Protein AF-A0A958GAF9-F1 (afdb_monomer)

Radius of gyration: 22.72 Å; Cα contacts (8 Å, |Δi|>4): 148; chains: 1; bounding box: 53×29×62 Å

Mean predicted aligned error: 13.38 Å

Secondary structure (DSSP, 8-state):
-HHHHHHHHHHHHHHHT---EE-HHHHHHHHHHHHSTT---TTTHHHHHHHHHHHHHH-TTSEE-HHHHHHHHHHHHHHHHS-TT--HHHHHHHHHS-HHHHHTS-HHHHHHHHHHHHHHHTSSSHHHHHHHHTTTGGGG-SS--HHHHHHHHHHTTT--HHHHHT--

Solvent-accessible surface area (backbone atoms only — not comparable to full-atom values): 9576 Å² total; per-residue (Å²): 110,67,74,56,53,55,48,48,42,52,52,48,21,69,74,67,77,44,72,55,45,63,38,76,66,19,45,52,56,48,52,55,46,59,71,33,93,80,39,70,54,88,62,46,70,58,46,51,49,53,49,51,52,51,38,53,71,68,17,80,89,32,45,30,41,48,69,49,42,55,54,49,50,54,49,51,50,49,45,68,78,32,50,95,88,53,51,85,49,56,55,58,45,64,74,67,41,56,72,72,60,50,73,73,48,56,72,70,56,46,59,51,50,31,58,49,50,52,45,45,54,78,31,95,41,63,57,53,22,17,47,64,78,38,56,70,68,41,77,80,40,97,75,65,63,36,34,61,54,45,50,57,56,39,47,77,75,76,44,51,71,46,61,65,64,67,63,121

Sequence (168 aa):
IEPNLDYELQEFARRHNAQVSFSKEARVRFLDFARSPAGEWRANFRDLNAAVTRMATMARGGRITEEIVEGEIRRLQQAWRFPEGASPQQQVLDEVLDETRLEAIDQFDRFQLEGVLQVCRASASLSEAGRKLFAISRQRKKNANDADRLRKYLAKFGLEWGAVKGEG

Nearest PDB structures (f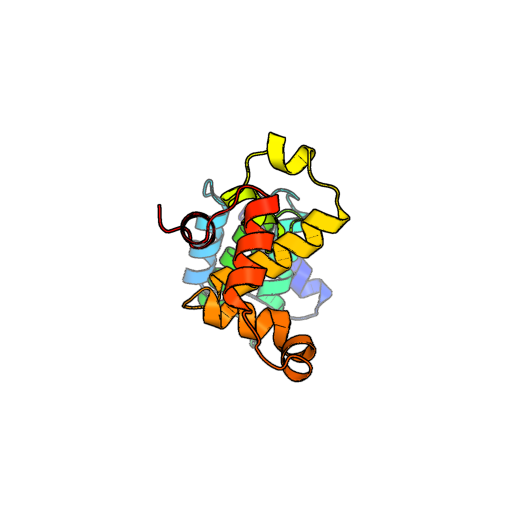oldseek):
  8a8u-assembly1_F  TM=3.610E-01  e=9.708E-01  Mycobacterium tuberculosis
  6ed3-assembly1_F  TM=3.858E-01  e=2.364E+00  Mycobacterium tuberculosis
  4xgu-assembly1_C  TM=3.781E-01  e=7.016E+00  Caenorhabditis elegans
  8a8v-assembly1_E  TM=3.097E-01  e=4.724E+00  Mycobacterium tuberculosis

Foldseek 3Di:
DVVLLVVLQVVLCVVVVAAADEDPVLVVVLVCCCPDPLNPCVVPSVLSNVLSNQQCVVPPVRYRYNVSSVVSSVVVSVCVVAPPPRDPLNVLCVQQDPPVLVVVDDPVLSVVVSVLLVLLQVDPDLVNSLCVVCVPVQVVDPDDPSSVVSQVSQVVSPDDSCSSNVVD

Structure (mmCIF, N/CA/C/O backbone):
data_AF-A0A958GAF9-F1
#
_entry.id   AF-A0A958GAF9-F1
#
loop_
_atom_site.group_PDB
_atom_site.id
_atom_site.type_symbol
_atom_site.label_atom_id
_atom_site.label_alt_id
_atom_site.label_comp_id
_atom_site.label_asym_id
_atom_site.label_entity_id
_atom_site.label_seq_id
_atom_site.pdbx_PDB_ins_code
_atom_site.Cartn_x
_atom_site.Cartn_y
_atom_site.Cartn_z
_atom_site.occupancy
_atom_site.B_iso_or_equiv
_atom_site.auth_seq_id
_atom_site.auth_comp_id
_atom_site.auth_asym_id
_atom_site.auth_atom_id
_atom_site.pdbx_PDB_model_num
ATOM 1 N N . ILE A 1 1 ? -7.816 6.725 23.583 1.00 85.69 1 ILE A N 1
ATOM 2 C CA . ILE A 1 1 ? -8.415 6.232 22.320 1.00 85.69 1 ILE A CA 1
ATOM 3 C C . ILE A 1 1 ? -9.805 5.617 22.519 1.00 85.69 1 ILE A C 1
ATOM 5 O O . ILE A 1 1 ? -10.683 5.942 21.739 1.00 85.69 1 ILE A O 1
ATOM 9 N N . GLU A 1 2 ? -10.050 4.808 23.561 1.00 88.88 2 GLU A N 1
ATOM 10 C CA . GLU A 1 2 ? -11.356 4.145 23.791 1.00 88.88 2 GLU A CA 1
ATOM 11 C C . GLU A 1 2 ? -12.572 5.090 23.838 1.00 88.88 2 GLU A C 1
ATOM 13 O O . GLU A 1 2 ? -13.491 4.848 23.060 1.00 88.88 2 GLU A O 1
ATOM 18 N N . PRO A 1 3 ? -12.589 6.191 24.627 1.00 90.94 3 PRO A N 1
ATOM 19 C CA . PRO A 1 3 ? -13.752 7.086 24.646 1.00 90.94 3 PRO A CA 1
ATOM 20 C C . PRO A 1 3 ? -14.026 7.727 23.282 1.00 90.94 3 PRO A C 1
ATOM 22 O O . PRO A 1 3 ? -15.174 7.942 22.906 1.00 90.94 3 PRO A O 1
ATOM 25 N N . ASN A 1 4 ? -12.963 7.990 22.518 1.00 91.75 4 ASN A N 1
ATOM 26 C CA . ASN A 1 4 ? -13.072 8.558 21.179 1.00 91.75 4 ASN A CA 1
ATOM 27 C C . ASN A 1 4 ? -13.653 7.530 20.204 1.00 91.75 4 ASN A C 1
ATOM 29 O O . ASN A 1 4 ? -14.494 7.880 19.392 1.00 91.75 4 ASN A O 1
ATOM 33 N N . LEU A 1 5 ? -13.249 6.260 20.300 1.00 93.56 5 LEU A N 1
ATOM 34 C CA . LEU A 1 5 ? -13.815 5.192 19.476 1.00 93.56 5 LEU A CA 1
ATOM 35 C C . LEU A 1 5 ? -15.325 5.042 19.712 1.00 93.56 5 LEU A C 1
ATOM 37 O O . LEU A 1 5 ? -16.084 4.913 18.754 1.00 93.56 5 LEU A O 1
ATOM 41 N N . ASP A 1 6 ? -15.759 5.089 20.973 1.00 93.25 6 ASP A N 1
ATOM 42 C CA . ASP A 1 6 ? -17.180 4.998 21.323 1.00 93.25 6 ASP A CA 1
ATOM 43 C C . ASP A 1 6 ? -17.968 6.206 20.811 1.00 93.25 6 ASP A C 1
ATOM 45 O O . ASP A 1 6 ? -19.056 6.045 20.255 1.00 93.25 6 ASP A O 1
ATOM 49 N N . TYR A 1 7 ? -17.391 7.403 20.927 1.00 94.06 7 TYR A N 1
ATOM 50 C CA . TYR A 1 7 ? -17.962 8.622 20.363 1.00 94.06 7 TYR A CA 1
ATOM 51 C C . TYR A 1 7 ? -18.123 8.536 18.836 1.00 94.06 7 TYR A C 1
ATOM 53 O O . TYR A 1 7 ? -19.203 8.806 18.315 1.00 94.06 7 TYR A O 1
ATOM 61 N N . GLU A 1 8 ? -17.089 8.100 18.110 1.00 94.19 8 GLU A N 1
ATOM 62 C CA . GLU A 1 8 ? -17.133 7.990 16.646 1.00 94.19 8 GLU A CA 1
ATOM 63 C C . GLU A 1 8 ? -18.157 6.951 16.163 1.00 94.19 8 GLU A C 1
ATOM 65 O O . GLU A 1 8 ? -18.823 7.161 15.148 1.00 94.19 8 GLU A O 1
ATOM 70 N N . LEU A 1 9 ? -18.342 5.847 16.897 1.00 93.62 9 LEU A N 1
ATOM 71 C CA . LEU A 1 9 ? -19.386 4.860 16.598 1.00 93.62 9 LEU A CA 1
ATOM 72 C C . LEU A 1 9 ? -20.793 5.436 16.787 1.00 93.62 9 LEU A C 1
ATOM 74 O O . LEU A 1 9 ? -21.672 5.204 15.953 1.00 93.62 9 LEU A O 1
ATOM 78 N N . GLN A 1 10 ? -21.007 6.210 17.853 1.00 93.62 10 GLN A N 1
ATOM 79 C CA . GLN A 1 10 ? -22.278 6.896 18.093 1.00 93.62 10 GLN A CA 1
ATOM 80 C C . GLN A 1 10 ? -22.553 7.954 17.019 1.00 93.62 10 GLN A C 1
ATOM 82 O O . GLN A 1 10 ? -23.665 8.023 16.491 1.00 93.62 10 GLN A O 1
ATOM 87 N N . GLU A 1 11 ? -21.541 8.737 16.638 1.00 93.19 11 GLU A N 1
ATOM 88 C CA . GLU A 1 11 ? -21.654 9.717 15.556 1.00 93.19 11 GLU A CA 1
ATOM 89 C C . GLU A 1 11 ? -21.946 9.053 14.208 1.00 93.19 11 GLU A C 1
ATOM 91 O O . GLU A 1 11 ? -22.813 9.525 13.466 1.00 93.19 11 GLU A O 1
ATOM 96 N N . PHE A 1 12 ? -21.285 7.934 13.894 1.00 92.75 12 PHE A N 1
ATOM 97 C CA . PHE A 1 12 ? -21.588 7.157 12.695 1.00 92.75 12 PHE A CA 1
ATOM 98 C C . PHE A 1 12 ? -23.048 6.694 12.693 1.00 92.75 12 PHE A C 1
ATOM 100 O O . PHE A 1 12 ? -23.748 6.903 11.697 1.00 92.75 12 PHE A O 1
ATOM 107 N N . ALA A 1 13 ? -23.518 6.127 13.811 1.00 92.25 13 ALA A N 1
ATOM 108 C CA . ALA A 1 13 ? -24.886 5.638 13.947 1.00 92.25 13 ALA A CA 1
ATOM 109 C C . ALA A 1 13 ? -25.920 6.758 13.791 1.00 92.25 13 ALA A C 1
ATOM 111 O O . ALA A 1 13 ? -26.923 6.574 13.100 1.00 92.25 13 ALA A O 1
ATOM 112 N N . ARG A 1 14 ? -25.648 7.940 14.360 1.00 91.81 14 ARG A N 1
ATOM 113 C CA . ARG A 1 14 ? -26.498 9.129 14.220 1.00 91.81 14 ARG A CA 1
ATOM 114 C C . ARG A 1 14 ? -26.577 9.614 12.772 1.00 91.81 14 ARG A C 1
ATOM 116 O O . ARG A 1 14 ? -27.654 9.989 12.320 1.00 91.81 14 ARG A O 1
ATOM 123 N N . ARG A 1 15 ? -25.457 9.617 12.042 1.00 91.44 15 ARG A N 1
ATOM 124 C CA . ARG A 1 15 ? -25.390 10.127 10.659 1.00 91.44 15 ARG A CA 1
ATOM 125 C C . ARG A 1 15 ? -25.975 9.170 9.625 1.00 91.44 15 ARG A C 1
ATOM 127 O O . ARG A 1 15 ? -26.599 9.628 8.676 1.00 91.44 15 ARG A O 1
ATOM 134 N N . HIS A 1 16 ? -25.775 7.867 9.800 1.00 87.69 16 HIS A N 1
ATOM 135 C CA . HIS A 1 16 ? -26.165 6.852 8.814 1.00 87.69 16 HIS A CA 1
ATOM 136 C C . HIS A 1 16 ? -27.433 6.083 9.204 1.00 87.69 16 HIS A C 1
ATOM 138 O O . HIS A 1 16 ? -27.841 5.180 8.478 1.00 87.69 16 HIS A O 1
ATOM 144 N N . ASN A 1 17 ? -28.053 6.426 10.342 1.00 88.00 17 ASN A N 1
ATOM 145 C CA . ASN A 1 17 ? -29.219 5.745 10.912 1.00 88.00 17 ASN A CA 1
ATOM 146 C C . ASN A 1 17 ? -29.036 4.213 10.996 1.00 88.00 17 ASN A C 1
ATOM 148 O O . ASN A 1 17 ? -29.960 3.440 10.746 1.00 88.00 17 ASN A O 1
ATOM 152 N N . ALA A 1 18 ? -27.812 3.777 11.307 1.00 86.38 18 ALA A N 1
ATOM 153 C CA . ALA A 1 18 ? -27.405 2.377 11.307 1.00 86.38 18 ALA A CA 1
ATOM 154 C C . ALA A 1 18 ? -26.551 2.079 12.542 1.00 86.38 18 ALA A C 1
ATOM 156 O O . ALA A 1 18 ? -25.480 2.655 12.724 1.00 86.38 18 ALA A O 1
ATOM 157 N N . GLN A 1 19 ? -27.022 1.168 13.393 1.00 90.12 19 GLN A N 1
ATOM 158 C CA . GLN A 1 19 ? -26.281 0.748 14.580 1.00 90.12 19 GLN A CA 1
ATOM 159 C C . GLN A 1 19 ? -25.150 -0.200 14.188 1.00 90.12 19 GLN A C 1
ATOM 161 O O . GLN A 1 19 ? -25.381 -1.221 13.537 1.00 90.12 19 GLN A O 1
ATOM 166 N N . VAL A 1 20 ? -23.931 0.139 14.608 1.00 94.06 20 VAL A N 1
ATOM 167 C CA . VAL A 1 20 ? -22.739 -0.671 14.369 1.00 94.06 20 VAL A CA 1
ATOM 168 C C . VAL A 1 20 ? -21.969 -0.852 15.671 1.00 94.06 20 VAL A C 1
ATOM 170 O O . VAL A 1 20 ? -21.745 0.099 16.413 1.00 94.06 20 VAL A O 1
ATOM 173 N N . SER A 1 21 ? -21.549 -2.084 15.944 1.00 95.25 21 SER A N 1
ATOM 174 C CA . SER A 1 21 ? -20.759 -2.440 17.125 1.00 95.25 21 SER A CA 1
ATOM 175 C C . SER A 1 21 ? -19.612 -3.373 16.762 1.00 95.25 21 SER A C 1
ATOM 177 O O . SER A 1 21 ? -19.682 -4.108 15.781 1.00 95.25 21 SER A O 1
ATOM 179 N N . PHE A 1 22 ? -18.550 -3.368 17.560 1.00 97.12 22 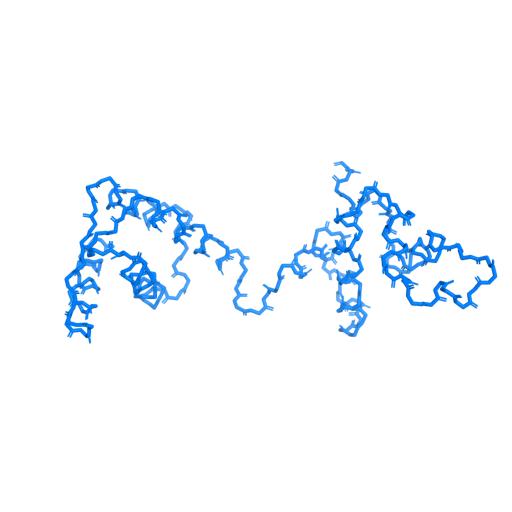PHE A N 1
ATOM 180 C CA . PHE A 1 22 ? -17.461 -4.333 17.427 1.00 97.12 22 PHE A CA 1
ATOM 181 C C . PHE A 1 22 ? -17.827 -5.666 18.088 1.00 97.12 22 PHE A C 1
ATOM 183 O O . PHE A 1 22 ? -18.500 -5.685 19.121 1.00 97.12 22 PHE A O 1
ATOM 190 N N . SER A 1 23 ? -17.328 -6.783 17.545 1.00 96.44 23 SER A N 1
ATOM 191 C CA . SER A 1 23 ? -17.163 -7.989 18.365 1.00 96.44 23 SER A CA 1
ATOM 192 C C . SER A 1 23 ? -16.141 -7.723 19.476 1.00 96.44 23 SER A C 1
ATOM 194 O O . SER A 1 23 ? -15.341 -6.785 19.400 1.00 96.44 23 SER A O 1
ATOM 196 N N . LYS A 1 24 ? -16.158 -8.542 20.529 1.00 95.25 24 LYS A N 1
ATOM 197 C CA . LYS A 1 24 ? -15.246 -8.366 21.665 1.00 95.25 24 LYS A CA 1
ATOM 198 C C . LYS A 1 24 ? -13.784 -8.452 21.213 1.00 95.25 24 LYS A C 1
ATOM 200 O O . LYS A 1 24 ? -12.975 -7.606 21.581 1.00 95.25 24 LYS A O 1
ATOM 205 N N . GLU A 1 25 ? -13.487 -9.431 20.371 1.00 96.00 25 GLU A N 1
ATOM 206 C CA . GLU A 1 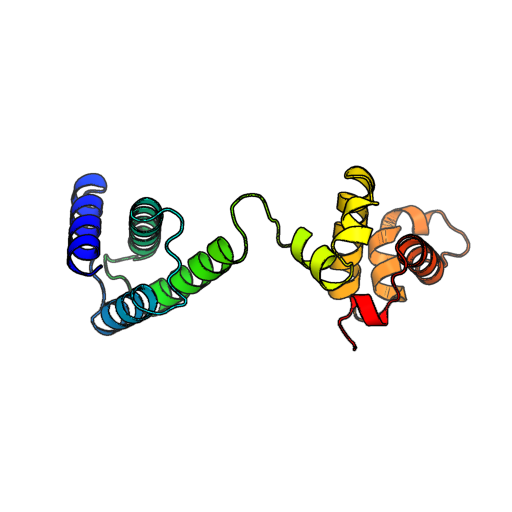25 ? -12.168 -9.726 19.809 1.00 96.00 25 GLU A CA 1
ATOM 207 C C . GLU A 1 25 ? -11.714 -8.588 18.888 1.00 96.00 25 GLU A C 1
ATOM 209 O O . GLU A 1 25 ? -10.633 -8.032 19.068 1.00 96.00 25 GLU A O 1
ATOM 214 N N . ALA A 1 26 ? -12.596 -8.150 17.982 1.00 97.00 26 ALA A N 1
ATOM 215 C CA . ALA A 1 26 ? -12.335 -7.046 17.064 1.00 97.00 26 ALA A CA 1
ATOM 216 C C . ALA A 1 26 ? -12.002 -5.744 17.809 1.00 97.00 26 ALA A C 1
ATOM 218 O O . ALA A 1 26 ? -11.091 -5.009 17.423 1.00 97.00 26 ALA A O 1
ATOM 219 N N . ARG A 1 27 ? -12.732 -5.459 18.898 1.00 96.94 27 ARG A N 1
ATOM 220 C CA . ARG A 1 27 ? -12.506 -4.263 19.714 1.00 96.94 27 ARG A CA 1
ATOM 221 C C . ARG A 1 27 ? -11.135 -4.296 20.376 1.00 96.94 27 ARG A C 1
ATOM 223 O O . ARG A 1 27 ? -10.407 -3.313 20.278 1.00 96.94 27 ARG A O 1
ATOM 230 N N . VAL A 1 28 ? -10.790 -5.406 21.031 1.00 97.00 28 VAL A N 1
ATOM 231 C CA . VAL A 1 28 ? -9.475 -5.580 21.668 1.00 97.00 28 VAL A CA 1
ATOM 232 C C . VAL A 1 28 ? -8.375 -5.392 20.628 1.00 97.00 28 VAL A C 1
ATOM 234 O O . VAL A 1 28 ? -7.508 -4.540 20.803 1.00 97.00 28 VAL A O 1
ATOM 237 N N . ARG A 1 29 ? -8.487 -6.074 19.484 1.00 96.81 29 ARG A N 1
ATOM 238 C CA . ARG A 1 29 ? -7.488 -6.016 18.417 1.00 96.81 29 ARG A CA 1
ATOM 239 C C . ARG A 1 29 ? -7.255 -4.603 17.876 1.00 96.81 29 ARG A C 1
ATOM 241 O O . ARG A 1 29 ? -6.104 -4.202 17.686 1.00 96.81 29 ARG A O 1
ATOM 248 N N . PHE A 1 30 ? -8.328 -3.846 17.640 1.00 96.31 30 PHE A N 1
ATOM 249 C CA . PHE A 1 30 ? -8.233 -2.465 17.164 1.00 96.31 30 PHE A CA 1
ATOM 250 C C . PHE A 1 30 ? -7.599 -1.542 18.213 1.00 96.31 30 PHE A C 1
ATOM 252 O O . PHE A 1 30 ? -6.761 -0.710 17.873 1.00 96.31 30 PHE A O 1
ATOM 259 N N . LEU A 1 31 ? -7.970 -1.691 19.488 1.00 95.81 31 LEU A N 1
ATOM 260 C CA . LEU A 1 31 ? -7.437 -0.875 20.580 1.00 95.81 31 LEU A CA 1
ATOM 261 C C . LEU A 1 31 ? -5.959 -1.158 20.854 1.00 95.81 31 LEU A C 1
ATOM 263 O O . LEU A 1 31 ? -5.199 -0.212 21.068 1.00 95.81 31 LEU A O 1
ATOM 267 N N . ASP A 1 32 ? -5.551 -2.424 20.798 1.00 95.94 32 ASP A N 1
ATOM 268 C CA . ASP A 1 32 ? -4.152 -2.827 20.932 1.00 95.94 32 ASP A CA 1
ATOM 269 C C . ASP A 1 32 ? -3.308 -2.218 19.812 1.00 95.94 32 ASP A C 1
ATOM 271 O O . ASP A 1 32 ? -2.274 -1.604 20.073 1.00 95.94 32 ASP A O 1
ATOM 275 N N . PHE A 1 33 ? -3.787 -2.291 18.565 1.00 94.75 33 PHE A N 1
ATOM 276 C CA . PHE A 1 33 ? -3.140 -1.614 17.444 1.00 94.75 33 PHE A CA 1
ATOM 277 C C . PHE A 1 33 ? -3.069 -0.098 17.656 1.00 94.75 33 PHE A C 1
ATOM 279 O O . PHE A 1 33 ? -1.998 0.490 17.515 1.00 94.75 33 PHE A O 1
ATOM 286 N N . ALA A 1 34 ? -4.180 0.528 18.044 1.00 93.00 34 ALA A N 1
ATOM 287 C CA . ALA A 1 34 ? -4.264 1.971 18.211 1.00 93.00 34 ALA A CA 1
ATOM 288 C C . ALA A 1 34 ? -3.355 2.522 19.321 1.00 93.00 34 ALA A C 1
ATOM 290 O O . ALA A 1 34 ? -3.009 3.701 19.279 1.00 93.00 34 ALA A O 1
ATOM 291 N N . ARG A 1 35 ? -3.002 1.691 20.310 1.00 92.19 35 ARG A N 1
ATOM 292 C CA . ARG A 1 35 ? -2.063 2.005 21.401 1.00 92.19 35 ARG A CA 1
ATOM 293 C C . ARG A 1 35 ? -0.621 1.600 21.096 1.00 92.19 35 ARG A C 1
ATOM 295 O O . ARG A 1 35 ? 0.281 1.995 21.830 1.00 92.19 35 ARG A O 1
ATOM 302 N N . SER A 1 36 ? -0.406 0.781 20.071 1.00 91.06 36 SER A N 1
ATOM 303 C CA . SER A 1 36 ? 0.923 0.308 19.698 1.00 91.06 36 SER A CA 1
ATOM 304 C C . SER A 1 36 ? 1.750 1.414 19.027 1.00 91.06 36 SER A C 1
ATOM 306 O O . SER A 1 36 ? 1.176 2.337 18.447 1.00 91.06 36 SER A O 1
ATOM 308 N N . PRO A 1 37 ? 3.089 1.286 18.992 1.00 82.75 37 PRO A N 1
ATOM 309 C CA . PRO A 1 37 ? 3.950 2.186 18.220 1.00 82.75 37 PRO A CA 1
ATOM 310 C C . PRO A 1 37 ? 3.648 2.215 16.713 1.00 82.75 37 PRO A C 1
ATOM 312 O O . PRO A 1 37 ? 4.041 3.154 16.035 1.00 82.75 37 PRO A O 1
ATOM 315 N N . ALA A 1 38 ? 2.955 1.199 16.181 1.00 75.50 38 ALA A N 1
ATOM 316 C CA . ALA A 1 38 ? 2.529 1.163 14.782 1.00 75.50 38 ALA A CA 1
ATOM 317 C C . ALA A 1 38 ? 1.290 2.038 14.503 1.00 75.50 38 ALA A C 1
ATOM 319 O O . ALA A 1 38 ? 0.958 2.263 13.341 1.00 75.50 38 ALA A O 1
ATOM 320 N N . GLY A 1 39 ? 0.594 2.500 15.548 1.00 80.06 39 GLY A N 1
ATOM 321 C CA . GLY A 1 39 ? -0.524 3.436 15.481 1.00 80.06 39 GLY A CA 1
ATOM 322 C C . GLY A 1 39 ? -0.039 4.876 15.318 1.00 80.06 39 GLY A C 1
ATOM 323 O O . GLY A 1 39 ? -0.024 5.611 16.299 1.00 80.06 39 GLY A O 1
ATOM 324 N N . GLU A 1 40 ? 0.372 5.283 14.114 1.00 80.75 40 GLU A N 1
ATOM 325 C CA . GLU A 1 40 ? 0.963 6.618 13.908 1.00 80.75 40 GLU A CA 1
ATOM 326 C C . GLU A 1 40 ? -0.057 7.763 14.006 1.00 80.75 40 GLU A C 1
ATOM 328 O O . GLU A 1 40 ? 0.306 8.857 14.431 1.00 80.75 40 GLU A O 1
ATOM 333 N N . TRP A 1 41 ? -1.319 7.529 13.617 1.00 84.94 41 TRP A N 1
ATOM 334 C CA . TRP A 1 41 ? -2.421 8.507 13.682 1.00 84.94 41 TRP A CA 1
ATOM 335 C C . TRP A 1 41 ? -2.033 9.912 13.188 1.00 84.94 41 TRP A C 1
ATOM 337 O O . TRP A 1 41 ? -2.320 10.913 13.847 1.00 84.94 41 TRP A O 1
ATOM 347 N N . ARG A 1 42 ? -1.375 10.002 12.024 1.00 74.38 42 ARG A N 1
ATOM 348 C CA . ARG A 1 42 ? -0.785 11.251 11.504 1.00 74.38 42 ARG A CA 1
ATOM 349 C C . ARG A 1 42 ? -1.790 12.399 11.374 1.00 74.38 42 ARG A C 1
ATOM 351 O O . ARG A 1 42 ? -1.427 13.548 11.613 1.00 74.38 42 ARG A O 1
ATOM 358 N N . ALA A 1 43 ? -3.049 12.106 11.032 1.00 72.19 43 ALA A N 1
ATOM 359 C CA . ALA A 1 43 ? -4.121 13.107 10.977 1.00 72.19 43 ALA A CA 1
ATOM 360 C C . ALA A 1 43 ? -5.007 13.133 12.243 1.00 72.19 43 ALA A C 1
ATOM 362 O O . ALA A 1 43 ? -6.118 13.676 12.229 1.00 72.19 43 ALA A O 1
ATOM 363 N N . ASN A 1 44 ? -4.532 12.556 13.351 1.00 84.62 44 ASN A N 1
ATOM 364 C CA . ASN A 1 44 ? -5.211 12.469 14.643 1.00 84.62 44 ASN A CA 1
ATOM 365 C C . ASN A 1 44 ? -6.651 11.927 14.513 1.00 84.62 44 ASN A C 1
ATOM 367 O O . ASN A 1 44 ? -6.885 10.833 14.000 1.00 84.62 44 ASN A O 1
ATOM 371 N N . PHE A 1 45 ? -7.642 12.706 14.960 1.00 84.19 45 PHE A N 1
ATOM 372 C CA . PHE A 1 45 ? -9.061 12.339 14.938 1.00 84.19 45 PHE A CA 1
ATOM 373 C C . PHE A 1 45 ? -9.617 12.106 13.532 1.00 84.19 45 PHE A C 1
ATOM 375 O O . PHE A 1 45 ? -10.557 11.329 13.378 1.00 84.19 45 PHE A O 1
ATOM 382 N N . ARG A 1 46 ? -9.041 12.733 12.499 1.00 82.88 46 ARG A N 1
ATOM 383 C CA . ARG A 1 46 ? -9.489 12.530 11.117 1.00 82.88 46 ARG A CA 1
ATOM 384 C C . ARG A 1 46 ? -9.220 11.098 10.652 1.00 82.88 46 ARG A C 1
ATOM 386 O O . ARG A 1 46 ? -10.090 10.505 10.018 1.00 82.88 46 ARG A O 1
ATOM 393 N N . ASP A 1 47 ? -8.069 10.531 11.019 1.00 84.88 47 ASP A N 1
ATOM 394 C CA . ASP A 1 47 ? -7.734 9.134 10.713 1.00 84.88 47 ASP A CA 1
ATOM 395 C C . ASP A 1 47 ? -8.675 8.174 11.442 1.00 84.88 47 ASP A C 1
ATOM 397 O O . ASP A 1 47 ? -9.196 7.237 10.834 1.00 84.88 47 ASP A O 1
ATOM 401 N N . LEU A 1 48 ? -8.953 8.439 12.724 1.00 90.50 48 LEU A N 1
ATOM 402 C CA . LEU A 1 48 ? -9.873 7.629 13.521 1.00 90.50 48 LEU A CA 1
ATOM 403 C C . LEU A 1 48 ? -11.295 7.643 12.943 1.00 90.50 48 LEU A C 1
ATOM 405 O O . LEU A 1 48 ? -11.870 6.578 12.723 1.00 90.50 48 LEU A O 1
ATOM 409 N N . ASN A 1 49 ? -11.845 8.825 12.653 1.00 90.44 49 ASN A N 1
ATOM 410 C CA . ASN A 1 49 ? -13.179 8.965 12.067 1.00 90.44 49 ASN A CA 1
ATOM 411 C C . ASN A 1 49 ? -13.282 8.235 10.717 1.00 90.44 49 ASN A C 1
ATOM 413 O O . ASN A 1 49 ? -14.246 7.505 10.463 1.00 90.44 49 ASN A O 1
ATOM 417 N N . ALA A 1 50 ? -12.267 8.389 9.862 1.00 89.25 50 ALA A N 1
ATOM 418 C CA . ALA A 1 50 ? -12.228 7.733 8.564 1.00 89.25 50 ALA A CA 1
ATOM 419 C C . ALA A 1 50 ? -12.138 6.202 8.701 1.00 89.25 50 ALA A C 1
ATOM 421 O O . ALA A 1 50 ? -12.833 5.484 7.978 1.00 89.25 50 ALA A O 1
ATOM 422 N N . ALA A 1 51 ? -11.338 5.700 9.648 1.00 94.06 51 ALA A N 1
ATOM 423 C CA . ALA A 1 51 ? -11.221 4.272 9.929 1.00 94.06 51 ALA A CA 1
ATOM 424 C C . ALA A 1 51 ? -12.538 3.677 10.443 1.00 94.06 51 ALA A C 1
ATOM 426 O O . ALA A 1 51 ? -13.008 2.668 9.914 1.00 94.06 51 ALA A O 1
ATOM 427 N N . VAL A 1 52 ? -13.182 4.331 11.416 1.00 94.75 52 VAL A N 1
ATOM 428 C CA . VAL A 1 52 ? -14.486 3.904 11.953 1.00 94.75 52 VAL A CA 1
ATOM 429 C C . VAL A 1 52 ? -15.545 3.891 10.856 1.00 94.75 52 VAL A C 1
ATOM 431 O O . VAL A 1 52 ? -16.252 2.897 10.708 1.00 94.75 52 VAL A O 1
ATOM 434 N N . THR A 1 53 ? -15.607 4.938 10.029 1.00 93.38 53 THR A N 1
ATOM 435 C CA . THR A 1 53 ? -16.565 5.030 8.917 1.00 93.38 53 THR A CA 1
ATOM 436 C C . THR A 1 53 ? -16.385 3.880 7.924 1.00 93.38 53 THR A C 1
ATOM 438 O O . THR A 1 53 ? -17.366 3.246 7.528 1.00 93.38 53 THR A O 1
ATOM 441 N N . ARG A 1 54 ? -15.141 3.556 7.542 1.00 95.19 54 ARG A N 1
ATOM 442 C CA . ARG A 1 54 ? -14.852 2.441 6.626 1.00 95.19 54 ARG A CA 1
ATOM 443 C C . ARG A 1 54 ? -15.227 1.092 7.228 1.00 95.19 54 ARG A C 1
ATOM 445 O O . ARG A 1 54 ? -15.962 0.340 6.590 1.00 95.19 54 ARG A O 1
ATOM 452 N N . MET A 1 55 ? -14.790 0.806 8.455 1.00 96.81 55 MET A N 1
ATOM 453 C CA . MET A 1 55 ? -15.124 -0.451 9.133 1.00 96.81 55 MET A CA 1
ATOM 454 C C . MET A 1 55 ? -16.637 -0.617 9.294 1.00 96.81 55 MET A C 1
ATOM 456 O O . MET A 1 55 ? -17.177 -1.685 9.013 1.00 96.81 55 MET A O 1
ATOM 460 N N . ALA A 1 56 ? -17.335 0.452 9.675 1.00 94.75 56 ALA A N 1
ATOM 461 C CA . ALA A 1 56 ? -18.778 0.431 9.849 1.00 94.75 56 ALA A CA 1
ATOM 462 C C . ALA A 1 56 ? -19.536 0.242 8.527 1.00 94.75 56 ALA A C 1
ATOM 464 O O . ALA A 1 56 ? -20.524 -0.486 8.484 1.00 94.75 56 ALA A O 1
ATOM 465 N N . THR A 1 57 ? -19.028 0.804 7.428 1.00 92.19 57 THR A N 1
ATOM 466 C CA . THR A 1 57 ? -19.578 0.580 6.080 1.00 92.19 57 THR A CA 1
ATOM 467 C C . THR A 1 57 ? -19.393 -0.869 5.613 1.00 92.19 57 THR A C 1
ATOM 469 O O . THR A 1 57 ? -20.242 -1.414 4.908 1.00 92.19 57 THR A O 1
ATOM 472 N N . MET A 1 58 ? -18.293 -1.519 6.005 1.00 93.31 58 MET A N 1
ATOM 473 C CA . MET A 1 58 ? -18.002 -2.914 5.647 1.00 93.31 58 MET A CA 1
ATOM 474 C C . MET A 1 58 ? -18.737 -3.934 6.533 1.00 93.31 58 MET A C 1
ATOM 476 O O . MET A 1 58 ? -18.910 -5.084 6.125 1.00 93.31 58 MET A O 1
ATOM 480 N N . ALA A 1 59 ? -19.213 -3.523 7.712 1.00 93.50 59 ALA A N 1
ATOM 481 C CA . ALA A 1 59 ? -19.934 -4.349 8.678 1.00 93.50 59 ALA A CA 1
ATOM 482 C C . ALA A 1 59 ? -21.373 -4.669 8.231 1.00 93.50 59 ALA A C 1
ATOM 484 O O . ALA A 1 59 ? -22.354 -4.185 8.802 1.00 93.50 59 ALA A O 1
ATOM 485 N N . ARG A 1 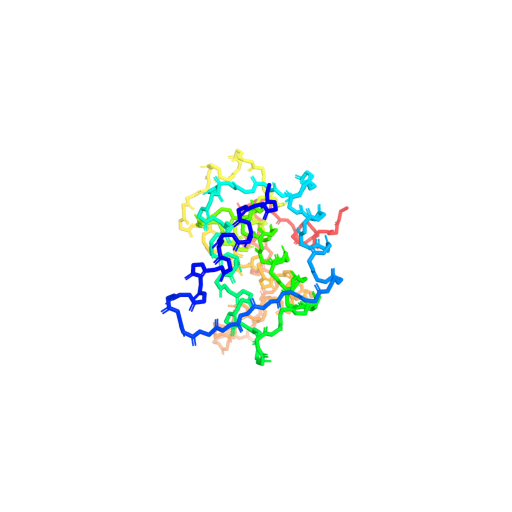60 ? -21.516 -5.525 7.211 1.00 80.12 60 ARG A N 1
ATOM 486 C CA . ARG A 1 60 ? -22.819 -6.038 6.757 1.00 80.12 60 ARG A CA 1
ATOM 487 C C . ARG A 1 60 ? -23.509 -6.769 7.919 1.00 80.12 60 ARG A C 1
ATOM 489 O O . ARG A 1 60 ? -23.048 -7.819 8.350 1.00 80.12 60 ARG A O 1
ATOM 496 N N . GLY A 1 61 ? -24.595 -6.194 8.441 1.00 84.06 61 GLY A N 1
ATOM 497 C CA . GLY A 1 61 ? -25.299 -6.689 9.635 1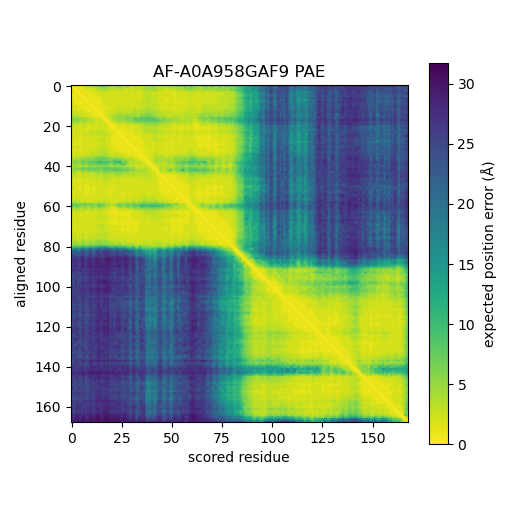.00 84.06 61 GLY A CA 1
ATOM 498 C C . GLY A 1 61 ? -24.970 -5.952 10.942 1.00 84.06 61 GLY A C 1
ATOM 499 O O . GLY A 1 61 ? -25.366 -6.414 12.008 1.00 84.06 61 GLY A O 1
ATOM 500 N N . GLY A 1 62 ? -24.253 -4.823 10.885 1.00 92.44 62 GLY A N 1
ATOM 501 C CA . GLY A 1 62 ? -24.022 -3.950 12.043 1.00 92.44 62 GLY A CA 1
ATOM 502 C C . GLY A 1 62 ? -22.974 -4.465 13.034 1.00 92.44 62 GLY A C 1
ATOM 503 O O . GLY A 1 62 ? -22.877 -3.964 14.156 1.00 92.44 62 GLY A O 1
ATOM 504 N N . ARG A 1 63 ? -22.173 -5.464 12.644 1.00 96.12 63 ARG A N 1
ATOM 505 C CA . ARG A 1 63 ? -21.093 -6.007 13.475 1.00 96.12 63 ARG A CA 1
ATOM 506 C C . ARG A 1 63 ? -19.742 -5.912 12.774 1.00 96.12 63 ARG A C 1
ATOM 508 O O . ARG A 1 63 ? -19.532 -6.543 11.743 1.00 96.12 63 ARG A O 1
ATOM 515 N N . ILE A 1 64 ? -18.827 -5.149 13.363 1.00 97.44 64 ILE A N 1
ATOM 516 C CA . ILE A 1 64 ? -17.422 -5.073 12.963 1.00 97.44 64 ILE A CA 1
ATOM 517 C C . ILE A 1 64 ? -16.717 -6.305 13.531 1.00 97.44 64 ILE A C 1
ATOM 519 O O . ILE A 1 64 ? -16.600 -6.468 14.748 1.00 97.44 64 ILE A O 1
ATOM 523 N N . THR A 1 65 ? -16.304 -7.195 12.637 1.00 97.50 65 THR A N 1
ATOM 524 C CA . THR A 1 65 ? -15.571 -8.422 12.956 1.00 97.50 65 THR A CA 1
ATOM 525 C C . THR A 1 65 ? -14.067 -8.173 12.983 1.00 97.50 65 THR A C 1
ATOM 527 O O . THR A 1 65 ? -13.581 -7.148 12.502 1.00 97.50 65 THR A O 1
ATOM 530 N N . GLU A 1 66 ? -13.315 -9.130 13.524 1.00 97.19 66 GLU A N 1
ATOM 531 C CA . GLU A 1 66 ? -11.851 -9.081 13.537 1.00 97.19 66 GLU A CA 1
ATOM 532 C C . GLU A 1 66 ? -11.272 -8.993 12.117 1.00 97.19 66 GLU A C 1
ATOM 534 O O . GLU A 1 66 ? -10.358 -8.215 11.872 1.00 97.19 66 GLU A O 1
ATOM 539 N N . GLU A 1 67 ? -11.874 -9.691 11.150 1.00 96.19 67 GLU A N 1
ATOM 540 C CA . GLU A 1 67 ? -11.484 -9.619 9.737 1.00 96.19 67 GLU A CA 1
ATOM 541 C C . GLU A 1 67 ? -11.573 -8.191 9.169 1.00 96.19 67 GLU A C 1
ATOM 543 O O . GLU A 1 67 ? -10.660 -7.737 8.475 1.00 96.19 67 GLU A O 1
ATOM 548 N N . ILE A 1 68 ? -12.647 -7.459 9.492 1.00 97.44 68 ILE A N 1
ATOM 549 C CA . ILE A 1 68 ? -12.822 -6.063 9.064 1.00 97.44 68 ILE A CA 1
ATOM 550 C C . ILE A 1 68 ? -11.746 -5.177 9.701 1.00 97.44 68 ILE A C 1
ATOM 552 O O . ILE A 1 68 ? -11.160 -4.333 9.020 1.00 97.44 68 ILE A O 1
ATOM 556 N N . VAL A 1 69 ? -11.456 -5.395 10.986 1.00 97.62 69 VAL A N 1
ATOM 557 C CA . VAL A 1 69 ? -10.410 -4.666 11.716 1.00 97.62 69 VAL A CA 1
ATOM 558 C C . VAL A 1 69 ? -9.033 -4.923 11.115 1.00 97.62 69 VAL A C 1
ATOM 560 O O . VAL A 1 69 ? -8.306 -3.971 10.855 1.00 97.62 69 VAL A O 1
ATOM 563 N N . GLU A 1 70 ? -8.678 -6.173 10.823 1.00 95.81 70 GLU A N 1
ATOM 564 C CA . GLU A 1 70 ? -7.397 -6.516 10.191 1.00 95.81 70 GLU A CA 1
ATOM 565 C C . GLU A 1 70 ? -7.267 -5.940 8.776 1.00 95.81 70 GLU A C 1
ATOM 567 O O . GLU A 1 70 ? -6.186 -5.534 8.340 1.00 95.81 70 GLU A O 1
ATOM 572 N N . GLY A 1 71 ? -8.371 -5.881 8.029 1.00 94.06 71 GLY A N 1
ATOM 573 C CA . GLY A 1 71 ? -8.423 -5.168 6.755 1.00 94.06 71 GLY A CA 1
ATOM 574 C C . GLY A 1 71 ? -8.095 -3.681 6.912 1.00 94.06 71 GLY A C 1
ATOM 575 O O . GLY A 1 71 ? -7.280 -3.143 6.159 1.00 94.06 71 GLY A O 1
ATOM 576 N N . GLU A 1 72 ? -8.686 -3.026 7.910 1.00 95.69 72 GLU A N 1
ATOM 577 C CA . GLU A 1 72 ? -8.481 -1.597 8.147 1.00 95.69 72 GLU A CA 1
ATOM 578 C C . GLU A 1 72 ? -7.102 -1.279 8.737 1.00 95.69 72 GLU A C 1
ATOM 580 O O . GLU A 1 72 ? -6.476 -0.309 8.317 1.00 95.69 72 GLU A O 1
ATOM 585 N N . ILE A 1 73 ? -6.571 -2.119 9.629 1.00 94.12 73 ILE A N 1
ATOM 586 C CA . ILE A 1 73 ? -5.200 -1.994 10.144 1.00 94.12 73 ILE A CA 1
ATOM 587 C C . ILE A 1 73 ? -4.200 -2.026 8.990 1.00 94.12 73 ILE A C 1
ATOM 589 O O . ILE A 1 73 ? -3.348 -1.142 8.892 1.00 94.12 73 ILE A O 1
ATOM 593 N N . ARG A 1 74 ? -4.333 -2.993 8.071 1.00 90.06 74 ARG A N 1
ATOM 594 C CA . ARG A 1 74 ? -3.460 -3.077 6.890 1.00 90.06 74 ARG A CA 1
ATOM 595 C C . ARG A 1 74 ? -3.551 -1.821 6.029 1.00 90.06 74 ARG A C 1
ATOM 597 O O . ARG A 1 74 ? -2.521 -1.327 5.577 1.00 90.06 74 ARG A O 1
ATOM 604 N N . ARG A 1 75 ? -4.755 -1.275 5.834 1.00 88.56 75 ARG A N 1
ATOM 605 C CA . ARG A 1 75 ? -4.951 -0.012 5.109 1.00 88.56 75 ARG A CA 1
ATOM 606 C C . ARG A 1 75 ? -4.252 1.154 5.805 1.00 88.56 75 ARG A C 1
ATOM 608 O O . ARG A 1 75 ? -3.564 1.912 5.132 1.00 88.56 75 ARG A O 1
ATOM 615 N N . LEU A 1 76 ? -4.431 1.312 7.116 1.00 89.00 76 LEU A N 1
ATOM 616 C CA . LEU A 1 76 ? -3.825 2.402 7.887 1.00 89.00 76 LEU A CA 1
ATOM 617 C C . LEU A 1 76 ? -2.299 2.311 7.866 1.00 89.00 76 LEU A C 1
ATOM 619 O O . LEU A 1 76 ? -1.633 3.297 7.581 1.00 89.00 76 LEU A O 1
ATOM 623 N N . GLN A 1 77 ? -1.746 1.114 8.060 1.00 86.06 77 GLN A N 1
ATOM 624 C CA . GLN A 1 77 ? -0.306 0.884 7.953 1.00 86.06 77 GLN A CA 1
ATOM 625 C C . GLN A 1 77 ? 0.226 1.219 6.556 1.00 86.06 77 GLN A C 1
ATOM 627 O O . GLN A 1 77 ? 1.288 1.820 6.442 1.00 86.06 77 GLN A O 1
ATOM 632 N N . GLN A 1 78 ? -0.501 0.875 5.489 1.00 75.19 78 GLN A N 1
ATOM 633 C CA . GLN A 1 78 ? -0.136 1.295 4.134 1.00 75.19 78 GLN A CA 1
ATOM 634 C C . GLN A 1 78 ? -0.205 2.822 3.990 1.00 75.19 78 GLN A C 1
ATOM 636 O O . GLN A 1 78 ? 0.755 3.423 3.531 1.00 75.19 78 GLN A O 1
ATOM 641 N N . ALA A 1 79 ? -1.280 3.466 4.441 1.00 74.19 79 ALA A N 1
ATOM 642 C CA . ALA A 1 79 ? -1.436 4.918 4.347 1.00 74.19 79 ALA A CA 1
ATOM 643 C C . ALA A 1 79 ? -0.398 5.707 5.170 1.00 74.19 79 ALA A C 1
ATOM 645 O O . ALA A 1 79 ? -0.011 6.807 4.791 1.00 74.19 79 ALA A O 1
ATOM 646 N N . TRP A 1 80 ? 0.071 5.172 6.298 1.00 79.12 80 TRP A N 1
ATOM 647 C CA . TRP A 1 80 ? 1.097 5.832 7.111 1.00 79.12 80 TRP A CA 1
ATOM 648 C C . TRP A 1 80 ? 2.509 5.558 6.605 1.00 79.12 80 TRP A C 1
ATOM 650 O O . TRP A 1 80 ? 3.339 6.464 6.610 1.00 79.12 80 TRP A O 1
ATOM 660 N N . ARG A 1 81 ? 2.777 4.361 6.071 1.00 65.62 81 ARG A N 1
ATOM 661 C CA . ARG A 1 81 ? 4.024 4.122 5.330 1.00 65.62 81 ARG A CA 1
ATOM 662 C C . ARG A 1 81 ? 4.096 4.985 4.065 1.00 65.62 81 ARG A C 1
ATOM 664 O O . ARG A 1 81 ? 5.191 5.393 3.695 1.00 65.62 81 ARG A O 1
ATOM 671 N N . PHE A 1 82 ? 2.952 5.299 3.450 1.00 54.34 82 PHE A N 1
ATOM 672 C CA . PHE A 1 82 ? 2.845 6.037 2.188 1.00 54.34 82 PHE A CA 1
ATOM 673 C C . PHE A 1 82 ? 1.899 7.240 2.347 1.00 54.34 82 PHE A C 1
ATOM 675 O O . PHE A 1 82 ? 0.711 7.118 2.035 1.00 54.34 82 PHE A O 1
ATOM 682 N N . PRO A 1 83 ? 2.380 8.395 2.856 1.00 51.81 83 PRO A N 1
ATOM 683 C CA . PRO A 1 83 ? 1.546 9.591 2.961 1.00 51.81 83 PRO A CA 1
ATOM 684 C C . PRO A 1 83 ? 0.950 9.946 1.591 1.00 51.81 83 PRO A C 1
ATOM 686 O O . PRO A 1 83 ? 1.590 9.724 0.561 1.00 51.81 83 PRO A O 1
ATOM 689 N N . GLU A 1 84 ? -0.286 10.462 1.581 1.00 42.94 84 GLU A N 1
ATOM 690 C CA . GLU A 1 84 ? -1.028 10.809 0.358 1.00 42.94 84 GLU A CA 1
ATOM 691 C C . GLU A 1 84 ? -0.122 11.521 -0.666 1.00 42.94 84 GLU A C 1
ATOM 693 O O . GLU A 1 84 ? 0.358 12.626 -0.421 1.00 42.94 84 GLU A O 1
ATOM 698 N N . GLY A 1 85 ? 0.128 10.859 -1.804 1.00 48.78 85 GLY A N 1
ATOM 699 C CA . GLY A 1 85 ? 1.014 11.343 -2.872 1.00 48.78 85 GLY A CA 1
ATOM 700 C C . GLY A 1 85 ? 2.244 10.471 -3.152 1.00 48.78 85 GLY A C 1
ATOM 701 O O . GLY A 1 85 ? 2.830 10.622 -4.221 1.00 48.78 85 GLY A O 1
ATOM 702 N N . ALA A 1 86 ? 2.604 9.543 -2.257 1.00 47.56 86 ALA A N 1
ATOM 703 C CA . ALA A 1 86 ? 3.605 8.509 -2.518 1.00 47.56 86 ALA A CA 1
ATOM 704 C C . ALA A 1 86 ? 2.916 7.235 -3.025 1.00 47.56 86 ALA A C 1
ATOM 706 O O . ALA A 1 86 ? 2.281 6.494 -2.277 1.00 47.56 86 ALA A O 1
ATOM 707 N N . SER A 1 87 ? 2.978 7.003 -4.325 1.00 52.03 87 SER A N 1
ATOM 708 C CA . SER A 1 87 ? 2.416 5.808 -4.944 1.00 52.03 87 SER A CA 1
ATOM 709 C C . SER A 1 87 ? 3.340 4.593 -4.683 1.00 52.03 87 SER A C 1
ATOM 711 O O . SER A 1 87 ? 4.538 4.793 -4.477 1.00 52.03 87 SER A O 1
ATOM 713 N N . PRO A 1 88 ? 2.854 3.329 -4.672 1.00 52.34 88 PRO A N 1
ATOM 714 C CA . PRO A 1 88 ? 3.704 2.119 -4.633 1.00 52.34 88 PRO A CA 1
ATOM 715 C C . PRO A 1 88 ? 4.881 2.137 -5.618 1.00 52.34 88 PRO A C 1
ATOM 717 O O . PRO A 1 88 ? 5.858 1.408 -5.487 1.00 52.34 88 PRO A O 1
ATOM 720 N N . GLN A 1 89 ? 4.731 2.952 -6.650 1.00 51.66 89 GLN A N 1
ATOM 721 C CA . GLN A 1 89 ? 5.684 3.265 -7.671 1.00 51.66 89 GLN A CA 1
ATOM 722 C C . GLN A 1 89 ? 6.927 3.989 -7.063 1.00 51.66 89 GLN A C 1
ATOM 724 O O . GLN A 1 89 ? 8.044 3.522 -7.290 1.00 51.66 89 GLN A O 1
ATOM 729 N N . GLN A 1 90 ? 6.770 4.998 -6.186 1.00 53.12 90 GLN A N 1
ATOM 730 C CA . GLN A 1 90 ? 7.889 5.792 -5.630 1.00 53.12 90 GLN A CA 1
ATOM 731 C C . GLN A 1 90 ? 8.791 4.965 -4.710 1.00 53.12 90 GLN A C 1
ATOM 733 O O . GLN A 1 90 ? 10.005 5.135 -4.707 1.00 53.12 90 GLN A O 1
ATOM 738 N N . GLN A 1 91 ? 8.217 3.980 -4.017 1.00 59.16 91 GLN A N 1
ATOM 739 C CA . GLN A 1 91 ? 8.972 3.054 -3.170 1.00 59.16 91 GLN A CA 1
ATOM 740 C C . GLN A 1 91 ? 10.005 2.235 -3.942 1.00 59.16 91 GLN A C 1
ATOM 742 O O . GLN A 1 91 ? 11.058 1.890 -3.417 1.00 59.16 91 GLN A O 1
ATOM 747 N N . VAL A 1 92 ? 9.685 1.876 -5.188 1.00 69.12 92 VAL A N 1
ATOM 748 C CA . VAL A 1 92 ? 10.585 1.061 -6.001 1.00 69.12 92 VAL A CA 1
ATOM 749 C C . VAL A 1 92 ? 11.853 1.845 -6.308 1.00 69.12 92 VAL A C 1
ATOM 751 O O . VAL A 1 92 ? 12.916 1.240 -6.350 1.00 69.12 92 VAL A O 1
ATOM 754 N N . LEU A 1 93 ? 11.742 3.164 -6.489 1.00 73.62 93 LEU A N 1
ATOM 755 C CA . LEU A 1 93 ? 12.870 4.055 -6.735 1.00 73.62 93 LEU A CA 1
ATOM 756 C C . LEU A 1 93 ? 13.750 4.212 -5.490 1.00 73.62 93 LEU A C 1
ATOM 758 O O . LEU A 1 93 ? 14.957 4.012 -5.604 1.00 73.62 93 LEU A O 1
ATOM 762 N N . ASP A 1 94 ? 13.151 4.471 -4.326 1.00 70.31 94 ASP A N 1
ATOM 763 C CA . ASP A 1 94 ? 13.876 4.652 -3.057 1.00 70.31 94 ASP A CA 1
ATOM 764 C C . ASP A 1 94 ? 14.637 3.385 -2.614 1.00 70.31 94 ASP A C 1
ATOM 766 O O . ASP A 1 94 ? 15.635 3.457 -1.902 1.00 70.31 94 ASP A O 1
ATOM 770 N N . GLU A 1 95 ? 14.186 2.201 -3.041 1.00 74.88 95 GLU A N 1
ATOM 771 C CA . GLU A 1 95 ? 14.855 0.927 -2.746 1.00 74.88 95 GLU A CA 1
ATOM 772 C C . GLU A 1 95 ? 16.057 0.632 -3.657 1.00 74.88 95 GLU A C 1
ATOM 774 O O . GLU A 1 95 ? 16.898 -0.194 -3.300 1.00 74.88 95 GLU A O 1
ATOM 779 N N . VAL A 1 96 ? 16.136 1.249 -4.842 1.00 80.00 96 VAL A N 1
ATOM 780 C CA . VAL A 1 96 ? 17.201 0.962 -5.824 1.00 80.00 96 VAL A CA 1
ATOM 781 C C . VAL A 1 96 ? 18.142 2.138 -6.079 1.00 80.00 96 VAL A C 1
ATOM 783 O O . VAL A 1 96 ? 19.218 1.943 -6.647 1.00 80.00 96 VAL A O 1
ATOM 786 N N . LEU A 1 97 ? 17.755 3.350 -5.685 1.00 81.50 97 LEU A N 1
ATOM 787 C CA . LEU A 1 97 ? 18.526 4.574 -5.865 1.00 81.50 97 LEU A CA 1
ATOM 788 C C . LEU A 1 97 ? 18.597 5.346 -4.548 1.00 81.50 97 LEU A C 1
ATOM 790 O O . LEU A 1 97 ? 17.608 5.472 -3.835 1.00 81.50 97 LEU A O 1
ATOM 794 N N . ASP A 1 98 ? 19.779 5.884 -4.254 1.00 79.81 98 ASP A N 1
ATOM 795 C CA . ASP A 1 98 ? 19.966 6.814 -3.144 1.00 79.81 98 ASP A CA 1
ATOM 796 C C . ASP A 1 98 ? 19.335 8.190 -3.442 1.00 79.81 98 ASP A C 1
ATOM 798 O O . ASP A 1 98 ? 19.050 8.546 -4.591 1.00 79.81 98 ASP A O 1
ATOM 802 N N . GLU A 1 99 ? 19.123 8.977 -2.386 1.00 70.19 99 GLU A N 1
ATOM 803 C CA . GLU A 1 99 ? 18.479 10.295 -2.453 1.00 70.19 99 GLU A CA 1
ATOM 804 C C . GLU A 1 99 ? 19.208 11.245 -3.420 1.00 70.19 99 GLU A C 1
ATOM 806 O O . GLU A 1 99 ? 18.576 11.912 -4.237 1.00 70.19 99 GLU A O 1
ATOM 811 N N . THR A 1 100 ? 20.545 11.219 -3.431 1.00 75.38 100 THR A N 1
ATOM 812 C CA . THR A 1 100 ? 21.371 12.054 -4.317 1.00 75.38 100 THR A CA 1
ATOM 813 C C . THR A 1 100 ? 21.175 11.718 -5.799 1.00 75.38 100 THR A C 1
ATOM 815 O O . THR A 1 100 ? 21.083 12.617 -6.637 1.00 75.38 100 THR A O 1
ATOM 818 N N . ARG A 1 101 ? 21.097 10.432 -6.163 1.00 78.81 101 ARG A N 1
ATOM 819 C CA . ARG A 1 101 ? 20.819 10.012 -7.545 1.00 78.81 101 ARG A CA 1
ATOM 820 C C . ARG A 1 101 ? 19.393 10.332 -7.945 1.00 78.81 101 ARG A C 1
ATOM 822 O O . ARG A 1 101 ? 19.178 10.708 -9.093 1.00 78.81 101 ARG A O 1
ATOM 829 N N . LEU A 1 102 ? 18.437 10.197 -7.029 1.00 77.06 102 LEU A N 1
ATOM 830 C CA . LEU A 1 102 ? 17.056 10.575 -7.301 1.00 77.06 102 LEU A CA 1
ATOM 831 C C . LEU A 1 102 ? 16.967 12.064 -7.612 1.00 77.06 102 LEU A C 1
ATOM 833 O O . LEU A 1 102 ? 16.425 12.411 -8.659 1.00 77.06 102 LEU A O 1
ATOM 837 N N . GLU A 1 103 ? 17.564 12.927 -6.789 1.00 76.19 103 GLU A N 1
ATOM 838 C CA . GLU A 1 103 ? 17.634 14.379 -7.009 1.00 76.19 103 GLU A CA 1
ATOM 839 C C . GLU A 1 103 ? 18.218 14.765 -8.374 1.00 76.19 103 GLU A C 1
ATOM 841 O O . GLU A 1 103 ? 17.746 15.722 -8.985 1.00 76.19 103 GLU A O 1
ATOM 846 N N . ALA A 1 104 ? 19.169 13.984 -8.889 1.00 80.75 104 ALA A N 1
ATOM 847 C CA . ALA A 1 104 ? 19.801 14.208 -10.188 1.00 80.75 104 ALA A CA 1
ATOM 848 C C . ALA A 1 104 ? 18.980 13.727 -11.405 1.00 80.75 104 ALA A C 1
ATOM 850 O O . ALA A 1 104 ? 19.413 13.927 -12.541 1.00 80.75 104 ALA A O 1
ATOM 851 N N . ILE A 1 105 ? 17.825 13.081 -11.202 1.00 81.44 105 ILE A N 1
ATOM 852 C CA . ILE A 1 105 ? 16.952 12.590 -12.278 1.00 81.44 105 ILE A CA 1
ATOM 853 C C . ILE A 1 105 ? 15.731 13.501 -12.414 1.00 81.44 105 ILE A C 1
ATOM 855 O O . ILE A 1 105 ? 14.997 13.726 -11.445 1.00 81.44 105 ILE A O 1
ATOM 859 N N . ASP A 1 106 ? 15.467 13.945 -13.642 1.00 80.88 106 ASP A N 1
ATOM 860 C CA . ASP A 1 106 ? 14.282 14.729 -13.981 1.00 80.88 106 ASP A CA 1
ATOM 861 C C . ASP A 1 106 ? 12.984 13.973 -13.679 1.00 80.88 106 ASP A C 1
ATOM 863 O O . ASP A 1 106 ? 12.871 12.758 -13.849 1.00 80.88 106 ASP A O 1
ATOM 867 N N . GLN A 1 107 ? 11.940 14.712 -13.298 1.00 70.81 107 GLN A N 1
ATOM 868 C CA . GLN A 1 107 ? 10.649 14.129 -12.923 1.00 70.81 107 GLN A CA 1
ATOM 869 C C . GLN A 1 107 ? 10.032 13.256 -14.035 1.00 70.81 107 GLN A C 1
ATOM 871 O O . GLN A 1 107 ? 9.405 12.239 -13.743 1.00 70.81 107 GLN A O 1
ATOM 876 N N . PHE A 1 108 ? 10.241 13.617 -15.306 1.00 73.88 108 PHE A N 1
ATOM 877 C CA . PHE A 1 108 ? 9.795 12.823 -16.454 1.00 73.88 108 PHE A CA 1
ATOM 878 C C . PHE A 1 108 ? 10.446 11.433 -16.483 1.00 73.88 108 PHE A C 1
ATOM 880 O O . PHE A 1 108 ? 9.756 10.420 -16.623 1.00 73.88 108 PHE A O 1
ATOM 887 N N . ASP A 1 109 ? 11.767 11.381 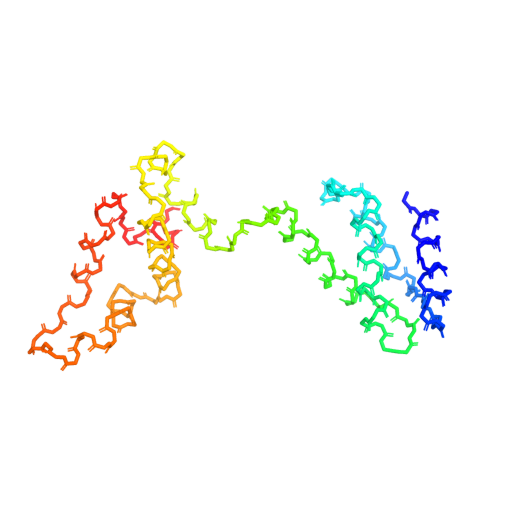-16.306 1.00 85.50 109 ASP A N 1
ATOM 888 C CA . ASP A 1 109 ? 12.521 10.131 -16.301 1.00 85.50 109 ASP A CA 1
ATOM 889 C C . ASP A 1 109 ? 12.194 9.282 -15.073 1.00 85.50 109 ASP A C 1
ATOM 891 O O . ASP A 1 109 ? 12.121 8.058 -15.194 1.00 85.50 109 ASP A O 1
ATOM 895 N N . ARG A 1 110 ? 11.914 9.912 -13.921 1.00 81.25 110 ARG A N 1
ATOM 896 C CA . ARG A 1 110 ? 11.456 9.206 -12.715 1.00 81.25 110 ARG A CA 1
ATOM 897 C C . ARG A 1 110 ? 10.182 8.415 -12.991 1.00 81.25 110 ARG A C 1
ATOM 899 O O . ARG A 1 110 ? 10.195 7.206 -12.793 1.00 81.25 110 ARG A O 1
ATOM 906 N N . PHE A 1 111 ? 9.134 9.044 -13.531 1.00 79.69 111 PHE A N 1
ATOM 907 C CA . PHE A 1 111 ? 7.875 8.351 -13.849 1.00 79.69 111 PHE A CA 1
ATOM 908 C C . PHE A 1 111 ? 8.068 7.175 -14.818 1.00 79.69 111 PHE A C 1
ATOM 910 O O . PHE A 1 111 ? 7.441 6.123 -14.678 1.00 79.69 111 PHE A O 1
ATOM 917 N N . GLN A 1 112 ? 8.939 7.332 -15.819 1.00 86.12 112 GLN A N 1
ATOM 918 C CA . GLN A 1 112 ? 9.209 6.258 -16.770 1.00 86.12 112 GLN A CA 1
ATOM 919 C C . GLN A 1 112 ? 9.988 5.105 -16.122 1.00 86.12 112 GLN A C 1
ATOM 921 O O . GLN A 1 112 ? 9.629 3.937 -16.310 1.00 86.12 112 GLN A O 1
ATOM 926 N N . LEU A 1 113 ? 11.054 5.423 -15.384 1.00 90.19 113 LEU A N 1
ATOM 927 C CA . LEU A 1 113 ? 11.920 4.443 -14.732 1.00 90.19 113 LEU A CA 1
ATOM 928 C C . LEU A 1 113 ? 11.119 3.593 -13.755 1.00 90.19 113 LEU A C 1
ATOM 930 O O . LEU A 1 113 ? 11.190 2.370 -13.766 1.00 90.19 113 LEU A O 1
ATOM 934 N N . GLU A 1 114 ? 10.297 4.253 -12.968 1.00 86.69 114 GLU A N 1
ATOM 935 C CA . GLU A 1 114 ? 9.412 3.670 -11.988 1.00 86.69 114 GLU A CA 1
ATOM 936 C C . GLU A 1 114 ? 8.485 2.591 -12.583 1.00 86.69 114 GLU A C 1
ATOM 938 O O . GLU A 1 114 ? 8.485 1.438 -12.138 1.00 86.69 114 GLU A O 1
ATOM 943 N N . GLY A 1 115 ? 7.779 2.910 -13.674 1.00 85.62 115 GLY A N 1
ATOM 944 C CA . GLY A 1 115 ? 6.954 1.937 -14.395 1.00 85.62 115 GLY A CA 1
ATOM 945 C C . GLY A 1 115 ? 7.767 0.772 -14.978 1.00 85.62 115 GLY A C 1
ATOM 946 O O . GLY A 1 115 ? 7.318 -0.378 -14.969 1.00 85.62 115 GLY A O 1
ATOM 947 N N . VAL A 1 116 ? 8.993 1.036 -15.442 1.00 92.12 116 VAL A N 1
ATOM 948 C CA . VAL A 1 116 ? 9.908 -0.013 -15.918 1.00 92.12 116 VAL A CA 1
ATOM 949 C C . VAL A 1 116 ? 10.301 -0.958 -14.781 1.00 92.12 116 VAL A C 1
ATOM 951 O O . VAL A 1 116 ? 10.231 -2.178 -14.955 1.00 92.12 116 VAL A O 1
ATOM 954 N N . LEU A 1 117 ? 10.669 -0.428 -13.613 1.00 90.38 117 LEU A N 1
ATOM 955 C CA . LEU A 1 117 ? 11.095 -1.227 -12.465 1.00 90.38 117 LEU A CA 1
ATOM 956 C C . LEU A 1 117 ? 9.965 -2.117 -11.932 1.00 90.38 117 LEU A C 1
ATOM 958 O O . LEU A 1 117 ? 10.215 -3.275 -11.591 1.00 90.38 117 LEU A O 1
ATOM 962 N N . GLN A 1 118 ? 8.715 -1.645 -11.949 1.00 87.06 118 GLN A N 1
ATOM 963 C CA . GLN A 1 118 ? 7.554 -2.471 -11.592 1.00 87.06 118 GLN A CA 1
ATOM 964 C C . GLN A 1 118 ? 7.420 -3.708 -12.490 1.00 87.06 118 GLN A C 1
ATOM 966 O O . GLN A 1 118 ? 7.259 -4.829 -11.998 1.00 87.06 118 GLN A O 1
ATOM 971 N N . VAL A 1 119 ? 7.541 -3.535 -13.810 1.00 90.19 119 VAL A N 1
ATOM 972 C CA . VAL A 1 119 ? 7.469 -4.657 -14.760 1.00 90.19 119 VAL A CA 1
ATOM 973 C C . VAL A 1 119 ? 8.660 -5.601 -14.592 1.00 90.19 119 VAL A C 1
ATOM 975 O O . VAL A 1 119 ? 8.491 -6.820 -14.698 1.00 90.19 119 VAL A O 1
ATOM 978 N N . CYS A 1 120 ? 9.849 -5.068 -14.299 1.00 92.00 120 CYS A N 1
ATOM 979 C CA . CYS A 1 120 ? 11.031 -5.867 -13.980 1.00 92.00 120 CYS A CA 1
ATOM 980 C C . CYS A 1 120 ? 10.802 -6.741 -12.738 1.00 92.00 120 CYS A C 1
ATOM 982 O O . CYS A 1 120 ? 10.996 -7.955 -12.804 1.00 92.00 120 CYS A O 1
ATOM 984 N N . ARG A 1 121 ? 10.315 -6.161 -11.633 1.00 88.50 121 ARG A N 1
ATOM 985 C CA . ARG A 1 121 ? 10.042 -6.892 -10.384 1.00 88.50 121 ARG A CA 1
ATOM 986 C C . ARG A 1 121 ? 8.990 -7.981 -10.556 1.00 88.50 121 ARG A C 1
ATOM 988 O O . ARG A 1 121 ? 9.192 -9.092 -10.068 1.00 88.50 121 ARG A O 1
ATOM 995 N N . ALA A 1 122 ? 7.937 -7.700 -11.321 1.00 87.19 122 ALA A N 1
ATOM 996 C CA . ALA A 1 122 ?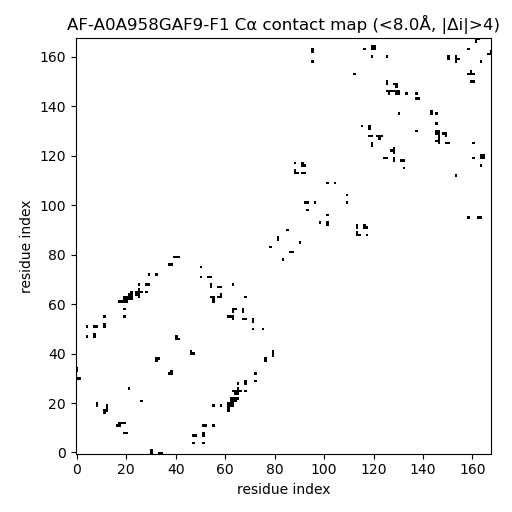 6.861 -8.643 -11.628 1.00 87.19 122 ALA A CA 1
ATOM 997 C C . ALA A 1 122 ? 7.221 -9.710 -12.686 1.00 87.19 122 ALA A C 1
ATOM 999 O O . ALA A 1 122 ? 6.368 -10.515 -13.060 1.00 87.19 122 ALA A O 1
ATOM 1000 N N . SER A 1 123 ? 8.445 -9.708 -13.219 1.00 92.69 123 SER A N 1
ATOM 1001 C CA . SER A 1 123 ? 8.889 -10.669 -14.234 1.00 92.69 123 SER A CA 1
ATOM 1002 C C . SER A 1 123 ? 9.966 -11.604 -13.682 1.00 92.69 123 SER A C 1
ATOM 1004 O O . SER A 1 123 ? 10.764 -11.225 -12.820 1.00 92.69 123 SER A O 1
ATOM 1006 N N . ALA A 1 124 ? 10.005 -12.836 -14.192 1.00 90.31 124 ALA A N 1
ATOM 1007 C CA . ALA A 1 124 ? 10.969 -13.853 -13.774 1.00 90.31 124 ALA A CA 1
ATOM 1008 C C . ALA A 1 124 ? 12.349 -13.660 -14.423 1.00 90.31 124 ALA A C 1
ATOM 1010 O O . ALA A 1 124 ? 13.347 -14.173 -13.933 1.00 90.31 124 ALA A O 1
ATOM 1011 N N . SER A 1 125 ? 12.427 -12.924 -15.537 1.00 93.56 125 SER A N 1
ATOM 1012 C CA . SER A 1 125 ? 13.690 -12.646 -16.225 1.00 93.56 125 SER A CA 1
ATOM 1013 C C . SER A 1 125 ? 13.666 -11.323 -16.988 1.00 93.56 125 SER A C 1
ATOM 1015 O O . SER A 1 125 ? 12.606 -10.831 -17.390 1.00 93.56 125 SER A O 1
ATOM 1017 N N . LEU A 1 126 ? 14.859 -10.800 -17.283 1.00 92.62 126 LEU A N 1
ATOM 1018 C CA . LEU A 1 126 ? 15.059 -9.605 -18.106 1.00 92.62 126 LEU A CA 1
ATOM 1019 C C . LEU A 1 126 ? 14.407 -9.739 -19.497 1.00 92.62 126 LEU A C 1
ATOM 1021 O O . LEU A 1 126 ? 13.827 -8.789 -20.022 1.00 92.62 126 LEU A O 1
ATOM 1025 N N . SER A 1 127 ? 14.459 -10.936 -20.086 1.00 92.88 127 SER A N 1
ATOM 1026 C CA . SER A 1 127 ? 13.838 -11.235 -21.383 1.00 92.88 127 SER A CA 1
ATOM 1027 C C . SER A 1 127 ? 12.310 -11.201 -21.328 1.00 92.88 127 SER A C 1
ATOM 1029 O O . SER A 1 127 ? 11.661 -10.773 -22.282 1.00 92.88 127 SER A O 1
ATOM 1031 N N . GLU A 1 128 ? 11.705 -11.650 -20.228 1.00 93.75 128 GLU A N 1
ATOM 1032 C CA . GLU A 1 128 ? 10.258 -11.555 -20.029 1.00 93.75 128 GLU A CA 1
ATOM 1033 C C . GLU A 1 128 ? 9.815 -10.100 -19.840 1.00 93.75 128 GLU A C 1
ATOM 1035 O O . GLU A 1 128 ? 8.914 -9.648 -20.550 1.00 93.75 128 GLU A O 1
ATOM 1040 N N . ALA A 1 129 ? 10.496 -9.356 -18.963 1.00 95.31 129 ALA A N 1
ATOM 1041 C CA . ALA A 1 129 ? 10.225 -7.940 -18.725 1.00 95.31 129 ALA A CA 1
ATOM 1042 C C . ALA A 1 129 ? 10.352 -7.118 -20.017 1.00 95.31 129 ALA A C 1
ATOM 1044 O O . ALA A 1 129 ? 9.451 -6.355 -20.366 1.00 95.31 129 ALA A O 1
ATOM 1045 N N . GLY A 1 130 ? 11.424 -7.338 -20.787 1.00 94.62 130 GLY A N 1
ATOM 1046 C CA . GLY A 1 130 ? 11.641 -6.667 -22.067 1.00 94.62 130 GLY A CA 1
ATOM 1047 C C . GLY A 1 130 ? 10.518 -6.933 -23.074 1.00 94.62 130 GLY A C 1
ATOM 1048 O O . GLY A 1 130 ? 10.042 -6.003 -23.724 1.00 94.62 130 GLY A O 1
ATOM 1049 N N . ARG A 1 131 ? 10.033 -8.179 -23.183 1.00 94.50 131 ARG A N 1
ATOM 1050 C CA . ARG A 1 131 ? 8.911 -8.510 -24.082 1.00 94.50 131 ARG A CA 1
ATOM 1051 C C . ARG A 1 131 ? 7.610 -7.817 -23.674 1.00 94.50 131 ARG A C 1
ATOM 1053 O O . ARG A 1 131 ? 6.871 -7.405 -24.566 1.00 94.50 131 ARG A O 1
ATOM 1060 N N . LYS A 1 132 ? 7.342 -7.683 -22.369 1.00 94.50 132 LYS A N 1
ATOM 1061 C CA . LYS A 1 132 ? 6.177 -6.948 -21.844 1.00 94.50 132 LYS A CA 1
ATOM 1062 C C . LYS A 1 132 ? 6.283 -5.453 -22.161 1.00 94.50 132 LYS A C 1
ATOM 1064 O O . LYS A 1 132 ? 5.377 -4.898 -22.773 1.00 94.50 132 LYS A O 1
ATOM 1069 N N . LEU A 1 133 ? 7.414 -4.826 -21.833 1.00 94.50 133 LEU A N 1
ATOM 1070 C CA . LEU A 1 133 ? 7.636 -3.386 -22.033 1.00 94.50 133 LEU A CA 1
ATOM 1071 C C . LEU A 1 133 ? 7.638 -2.983 -23.512 1.00 94.50 133 LEU A C 1
ATOM 1073 O O . LEU A 1 133 ? 7.127 -1.929 -23.882 1.00 94.50 133 LEU A O 1
ATOM 1077 N N . PHE A 1 134 ? 8.189 -3.828 -24.382 1.00 94.19 134 PHE A N 1
ATOM 1078 C CA . PHE A 1 134 ? 8.317 -3.533 -25.808 1.00 94.19 134 PHE A CA 1
ATOM 1079 C C . PHE A 1 134 ? 7.280 -4.249 -26.680 1.00 94.19 134 PHE A C 1
ATOM 1081 O O . PHE A 1 134 ? 7.483 -4.324 -27.895 1.00 94.19 134 PHE A O 1
ATOM 1088 N N . ALA A 1 135 ? 6.166 -4.717 -26.100 1.00 91.81 135 ALA A N 1
ATOM 1089 C CA . ALA A 1 135 ? 5.156 -5.576 -26.733 1.00 91.81 135 ALA A CA 1
ATOM 1090 C C . ALA A 1 135 ? 4.684 -5.109 -28.122 1.00 91.81 135 ALA A C 1
ATOM 1092 O O . ALA A 1 135 ? 4.508 -5.937 -29.015 1.00 91.81 135 ALA A O 1
ATOM 1093 N N . ILE A 1 136 ? 4.542 -3.795 -28.325 1.00 91.38 136 ILE A N 1
ATOM 1094 C CA . ILE A 1 136 ? 4.132 -3.204 -29.608 1.00 91.38 136 ILE A CA 1
ATOM 1095 C C . ILE A 1 136 ? 5.330 -2.990 -30.544 1.00 91.38 136 ILE A C 1
ATOM 1097 O O . ILE A 1 136 ? 5.327 -3.445 -31.686 1.00 91.38 136 ILE A O 1
ATOM 1101 N N . SER A 1 137 ? 6.398 -2.335 -30.071 1.00 89.50 137 SER A N 1
ATOM 1102 C CA . SER A 1 137 ? 7.554 -1.996 -30.923 1.00 89.50 137 SER A CA 1
ATOM 1103 C C . SER A 1 137 ? 8.294 -3.224 -31.465 1.00 89.50 137 SER A C 1
ATOM 1105 O O . SER A 1 137 ? 8.855 -3.173 -32.561 1.00 89.50 137 SER A O 1
ATOM 1107 N N . ARG A 1 138 ? 8.275 -4.338 -30.721 1.00 89.50 138 ARG A N 1
ATOM 1108 C CA . ARG A 1 138 ? 8.938 -5.589 -31.107 1.00 89.50 138 ARG A CA 1
ATOM 1109 C C . ARG A 1 138 ? 8.308 -6.253 -32.329 1.00 89.50 138 ARG A C 1
ATOM 1111 O O . ARG A 1 138 ? 9.028 -6.880 -33.092 1.00 89.50 138 ARG A O 1
ATOM 1118 N N . GLN A 1 139 ? 7.006 -6.063 -32.564 1.00 89.31 139 GLN A N 1
ATOM 1119 C CA . GLN A 1 139 ? 6.302 -6.642 -33.719 1.00 89.31 139 GLN A CA 1
ATOM 1120 C C . GLN A 1 139 ? 6.802 -6.075 -35.056 1.00 89.31 139 GLN A C 1
ATOM 1122 O O . GLN A 1 139 ? 6.674 -6.714 -36.092 1.00 89.31 139 GLN A O 1
ATOM 1127 N N . ARG A 1 140 ? 7.400 -4.878 -35.033 1.00 87.62 140 ARG A N 1
ATOM 1128 C CA . ARG A 1 140 ? 7.927 -4.186 -36.218 1.00 87.62 140 ARG A CA 1
ATOM 1129 C C . ARG A 1 140 ? 9.419 -4.449 -36.455 1.00 87.62 140 ARG A C 1
ATOM 1131 O O . ARG A 1 140 ? 10.005 -3.869 -37.365 1.00 87.62 140 ARG A O 1
ATOM 1138 N N . LYS A 1 141 ? 10.071 -5.266 -35.620 1.00 83.38 141 LYS A N 1
ATOM 1139 C CA . LYS A 1 141 ? 11.520 -5.516 -35.667 1.00 83.38 141 LYS A CA 1
ATOM 1140 C C . LYS A 1 141 ? 11.794 -6.914 -36.215 1.00 83.38 141 LYS A C 1
ATOM 1142 O O . LYS A 1 141 ? 11.265 -7.889 -35.702 1.00 83.38 141 LYS A O 1
ATOM 1147 N N . LYS A 1 142 ? 12.697 -7.009 -37.199 1.00 75.00 142 LYS A N 1
ATOM 1148 C CA . LYS A 1 142 ? 13.145 -8.292 -37.774 1.00 75.00 142 LYS A CA 1
ATOM 1149 C C . LYS A 1 142 ? 13.819 -9.193 -36.727 1.00 75.00 142 LYS A C 1
ATOM 1151 O O . LYS A 1 142 ? 13.559 -10.384 -36.704 1.00 75.00 142 LYS A O 1
ATOM 1156 N N . ASN A 1 143 ? 14.617 -8.595 -35.836 1.00 74.81 143 ASN A N 1
ATOM 1157 C CA . ASN A 1 143 ? 15.218 -9.241 -34.667 1.00 74.81 143 ASN A CA 1
ATOM 1158 C C . ASN A 1 143 ? 14.978 -8.358 -33.431 1.00 74.81 143 ASN A C 1
ATOM 1160 O O . ASN A 1 143 ? 15.565 -7.279 -33.309 1.00 74.81 143 ASN A O 1
ATOM 1164 N N . ALA A 1 144 ? 14.099 -8.785 -32.525 1.00 77.19 144 ALA A N 1
ATOM 1165 C CA . ALA A 1 144 ? 13.793 -8.050 -31.299 1.00 77.19 144 ALA A CA 1
ATOM 1166 C C . ALA A 1 144 ? 14.704 -8.509 -30.145 1.00 77.19 144 ALA A C 1
ATOM 1168 O O . ALA A 1 144 ? 14.429 -9.513 -29.493 1.00 77.19 144 ALA A O 1
ATOM 1169 N N . ASN A 1 145 ? 15.790 -7.772 -29.885 1.00 88.00 145 ASN A N 1
ATOM 1170 C CA . ASN A 1 145 ? 16.629 -7.976 -28.696 1.00 88.00 145 ASN A CA 1
ATOM 1171 C C . ASN A 1 145 ? 16.132 -7.107 -27.528 1.00 88.00 145 ASN A C 1
ATOM 1173 O O . ASN A 1 145 ? 16.744 -6.109 -27.145 1.00 88.00 145 ASN A O 1
ATOM 1177 N N . ASP A 1 146 ? 14.956 -7.459 -27.014 1.00 91.31 146 ASP A N 1
ATOM 1178 C CA . ASP A 1 146 ? 14.243 -6.686 -25.993 1.00 91.31 146 ASP A CA 1
ATOM 1179 C C . ASP A 1 146 ? 14.976 -6.682 -24.636 1.00 91.31 146 ASP A C 1
ATOM 1181 O O . ASP A 1 146 ? 14.959 -5.675 -23.928 1.00 91.31 146 ASP A O 1
ATOM 1185 N N . ALA A 1 147 ? 15.686 -7.769 -24.309 1.00 91.88 147 ALA A N 1
ATOM 1186 C CA . ALA A 1 147 ? 16.496 -7.876 -23.096 1.00 91.88 147 ALA A CA 1
ATOM 1187 C C . ALA A 1 147 ? 17.684 -6.899 -23.101 1.00 91.88 147 ALA A C 1
ATOM 1189 O O . ALA A 1 147 ? 17.926 -6.221 -22.106 1.00 91.88 147 ALA A O 1
ATOM 1190 N N . ASP A 1 148 ? 18.406 -6.780 -24.222 1.00 92.62 148 ASP A N 1
ATOM 1191 C CA . ASP A 1 148 ? 19.516 -5.825 -24.348 1.00 92.62 148 ASP A CA 1
ATOM 1192 C C . ASP A 1 148 ? 19.043 -4.371 -24.272 1.00 92.62 148 ASP A C 1
ATOM 1194 O O . ASP A 1 148 ? 19.660 -3.545 -23.601 1.00 92.62 148 ASP A O 1
ATOM 1198 N N . ARG A 1 149 ? 17.902 -4.065 -24.899 1.00 93.00 149 ARG A N 1
ATOM 1199 C CA . ARG A 1 149 ? 17.280 -2.736 -24.812 1.00 93.00 149 ARG A CA 1
ATOM 1200 C C . ARG A 1 149 ? 16.938 -2.369 -23.372 1.00 93.00 149 ARG A C 1
ATOM 1202 O O . ARG A 1 149 ? 17.224 -1.249 -22.957 1.00 93.00 149 ARG A O 1
ATOM 1209 N N . LEU A 1 150 ? 16.351 -3.303 -22.624 1.00 94.81 150 LEU A N 1
ATOM 1210 C CA . LEU A 1 150 ? 16.019 -3.092 -21.218 1.00 94.81 150 LEU A CA 1
ATOM 1211 C C . LEU A 1 150 ? 17.280 -2.942 -20.357 1.00 94.81 150 LEU A C 1
ATOM 1213 O O . LEU A 1 150 ? 17.353 -2.019 -19.553 1.00 94.81 150 LEU A O 1
ATOM 1217 N N . ARG A 1 151 ? 18.310 -3.769 -20.584 1.00 94.94 151 ARG A N 1
ATOM 1218 C CA . ARG A 1 151 ? 19.607 -3.649 -19.896 1.00 94.94 151 ARG A CA 1
ATOM 1219 C C . ARG A 1 151 ? 20.229 -2.268 -20.091 1.00 94.94 151 ARG A C 1
ATOM 1221 O O . ARG A 1 151 ? 20.621 -1.630 -19.123 1.00 94.94 151 ARG A O 1
ATOM 1228 N N . LYS A 1 152 ? 20.281 -1.791 -21.339 1.00 94.75 152 LYS A N 1
ATOM 1229 C CA . LYS A 1 152 ? 20.813 -0.463 -21.675 1.00 94.75 152 LYS A CA 1
ATOM 1230 C C . LYS A 1 152 ? 20.001 0.664 -21.051 1.00 94.75 152 LYS A C 1
ATOM 1232 O O . LYS A 1 152 ? 20.580 1.683 -20.707 1.00 94.75 152 LYS A O 1
ATOM 1237 N N . TYR A 1 153 ? 18.685 0.498 -20.923 1.00 94.75 153 TYR A N 1
ATOM 1238 C CA . TYR A 1 153 ? 17.838 1.47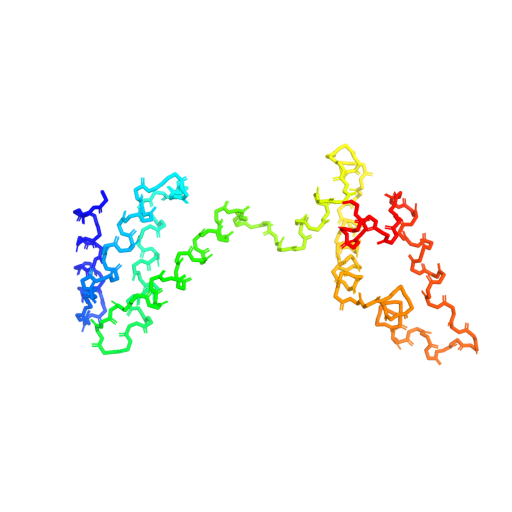5 -20.246 1.00 94.75 153 TYR A CA 1
ATOM 1239 C C . TYR A 1 153 ? 18.165 1.560 -18.749 1.00 94.75 153 TYR A C 1
ATOM 1241 O O . TYR A 1 153 ? 18.440 2.653 -18.272 1.00 94.75 153 TYR A O 1
ATOM 1249 N N . LEU A 1 154 ? 18.218 0.427 -18.038 1.00 93.75 154 LEU A N 1
ATOM 1250 C CA . LEU A 1 154 ? 18.556 0.389 -16.606 1.00 93.75 154 LEU A CA 1
ATOM 1251 C C . LEU A 1 154 ? 19.963 0.944 -16.325 1.00 93.75 154 LEU A C 1
ATOM 1253 O O . LEU A 1 154 ? 20.145 1.729 -15.397 1.00 93.75 154 LEU A O 1
ATOM 1257 N N . ALA A 1 155 ? 20.933 0.630 -17.188 1.00 93.25 155 ALA A N 1
ATOM 1258 C CA . ALA A 1 155 ? 22.306 1.113 -17.059 1.00 93.25 155 ALA A CA 1
ATOM 1259 C C . ALA A 1 155 ? 22.430 2.649 -17.120 1.00 93.25 155 ALA A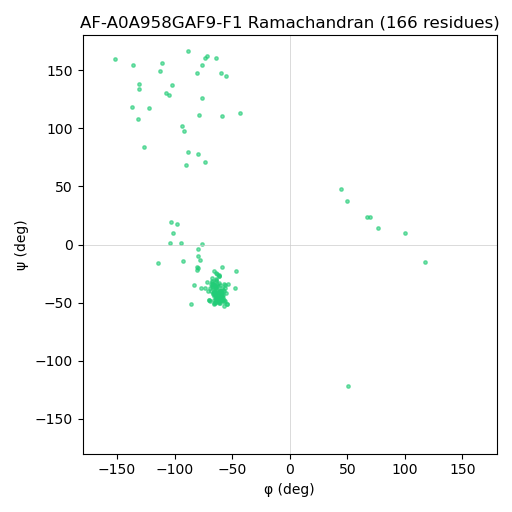 C 1
ATOM 1261 O O . ALA A 1 155 ? 23.351 3.196 -16.518 1.00 93.25 155 ALA A O 1
ATOM 1262 N N . LYS A 1 156 ? 21.502 3.365 -17.782 1.00 91.75 156 LYS A N 1
ATOM 1263 C CA . LYS A 1 156 ? 21.483 4.844 -17.774 1.00 91.75 156 LYS A CA 1
ATOM 1264 C C . LYS A 1 156 ? 21.299 5.424 -16.373 1.00 91.75 156 LYS A C 1
ATOM 1266 O O . LYS A 1 156 ? 21.759 6.528 -16.117 1.00 91.75 156 LYS A O 1
ATOM 1271 N N . PHE A 1 157 ? 20.649 4.671 -15.491 1.00 89.94 157 PHE A N 1
ATOM 1272 C CA . PHE A 1 157 ? 20.398 5.037 -14.100 1.00 89.94 157 PHE A CA 1
ATOM 1273 C C . PHE A 1 157 ? 21.368 4.336 -13.137 1.00 89.94 157 PHE A C 1
ATOM 1275 O O . PHE A 1 157 ? 21.168 4.359 -11.928 1.00 89.94 157 PHE A O 1
ATOM 1282 N N . GLY A 1 158 ? 22.411 3.678 -13.661 1.00 88.50 158 GLY A N 1
ATOM 1283 C CA . GLY A 1 158 ? 23.359 2.909 -12.855 1.00 88.50 158 GLY A CA 1
ATOM 1284 C C . GLY A 1 158 ? 22.748 1.667 -12.202 1.00 88.50 158 GLY A C 1
ATOM 1285 O O . GLY A 1 158 ? 23.255 1.220 -11.176 1.00 88.50 158 GLY A O 1
ATOM 1286 N N . LEU A 1 159 ? 21.658 1.133 -12.765 1.00 91.25 159 LEU A N 1
ATOM 1287 C CA . LEU A 1 159 ? 20.944 -0.024 -12.229 1.00 91.25 159 LEU A CA 1
ATOM 1288 C C . LEU A 1 159 ? 21.276 -1.301 -13.002 1.00 91.25 159 LEU A C 1
ATOM 1290 O O . LEU A 1 159 ? 21.266 -1.332 -14.236 1.00 91.25 159 LEU A O 1
ATOM 1294 N N . GLU A 1 160 ? 21.473 -2.384 -12.256 1.00 92.12 160 GLU A N 1
ATOM 1295 C CA . GLU A 1 160 ? 21.599 -3.740 -12.785 1.00 92.12 160 GLU A CA 1
ATOM 1296 C C . GLU A 1 160 ? 20.389 -4.596 -12.398 1.00 92.12 160 GLU A C 1
ATOM 1298 O O . GLU A 1 160 ? 19.711 -4.339 -11.406 1.00 92.12 160 GLU A O 1
ATOM 1303 N N . TRP A 1 161 ? 20.109 -5.644 -13.179 1.00 89.94 161 TRP A N 1
ATOM 1304 C CA . TRP A 1 161 ? 18.929 -6.495 -12.974 1.00 89.94 161 TRP A CA 1
ATOM 1305 C C . TRP A 1 161 ? 18.837 -7.087 -11.557 1.00 89.94 161 TRP A C 1
ATOM 1307 O O . TRP A 1 161 ? 17.748 -7.086 -10.988 1.00 89.94 161 TRP A O 1
ATOM 1317 N N . GLY A 1 162 ? 19.959 -7.545 -10.985 1.00 85.69 162 GLY A N 1
ATOM 1318 C CA . GLY A 1 162 ? 19.995 -8.106 -9.626 1.00 85.69 162 GLY A CA 1
ATOM 1319 C C . GLY A 1 162 ? 19.553 -7.092 -8.568 1.00 85.69 162 GLY A C 1
ATOM 1320 O O . GLY A 1 162 ? 18.644 -7.371 -7.787 1.00 85.69 162 GLY A O 1
ATOM 1321 N N . ALA A 1 163 ? 20.086 -5.866 -8.644 1.00 84.69 163 ALA A N 1
ATOM 1322 C CA . ALA A 1 163 ? 19.693 -4.764 -7.765 1.00 84.69 163 ALA A CA 1
ATOM 1323 C C . ALA A 1 163 ? 18.194 -4.433 -7.889 1.00 84.69 163 ALA A C 1
ATOM 1325 O O . ALA A 1 163 ? 17.510 -4.233 -6.890 1.00 84.69 163 ALA A O 1
ATOM 1326 N N . VAL A 1 164 ? 17.637 -4.459 -9.106 1.00 86.50 164 VAL A N 1
ATOM 1327 C CA . VAL A 1 164 ? 16.200 -4.210 -9.328 1.00 86.50 164 VAL A CA 1
ATOM 1328 C C . VAL A 1 164 ? 15.307 -5.302 -8.722 1.00 86.50 164 VAL A C 1
ATOM 1330 O O . VAL A 1 164 ? 14.196 -5.007 -8.267 1.00 86.50 164 VAL A O 1
ATOM 1333 N N . LYS A 1 165 ? 15.765 -6.560 -8.723 1.00 83.56 165 LYS A N 1
ATOM 1334 C CA . LYS A 1 165 ? 15.026 -7.709 -8.176 1.00 83.56 165 LYS A CA 1
ATOM 1335 C C . LYS A 1 165 ? 15.108 -7.830 -6.653 1.00 83.56 165 LYS A C 1
ATOM 1337 O O . LYS A 1 165 ? 14.346 -8.623 -6.106 1.00 83.56 165 LYS A O 1
ATOM 1342 N N . GLY A 1 166 ? 15.961 -7.046 -5.991 1.00 67.06 166 GLY A N 1
ATOM 1343 C CA . GLY A 1 166 ? 16.250 -7.219 -4.565 1.00 67.06 166 GLY A CA 1
ATOM 1344 C C . GLY A 1 166 ? 17.051 -8.494 -4.286 1.00 67.06 166 GLY A C 1
ATOM 1345 O O . GLY A 1 166 ? 16.967 -9.042 -3.193 1.00 67.06 166 GLY A O 1
ATOM 1346 N N . GLU A 1 167 ? 17.781 -8.996 -5.287 1.00 53.94 167 GLU A N 1
ATOM 1347 C CA . GLU A 1 167 ? 18.732 -10.099 -5.139 1.00 53.94 167 GLU A CA 1
ATOM 1348 C C . GLU A 1 167 ? 20.087 -9.492 -4.752 1.00 53.94 167 GLU A C 1
ATOM 1350 O O . GLU A 1 167 ? 20.946 -9.255 -5.605 1.00 53.94 167 GLU A O 1
ATOM 1355 N N . GLY A 1 168 ? 20.223 -9.163 -3.466 1.00 41.19 168 GLY A N 1
ATOM 1356 C CA . GLY A 1 168 ? 21.433 -8.654 -2.823 1.00 41.19 168 GLY A CA 1
ATOM 1357 C C . GLY A 1 168 ? 21.486 -9.109 -1.376 1.00 41.19 168 GLY A C 1
ATOM 1358 O O . GLY A 1 168 ? 20.470 -8.904 -0.677 1.00 41.19 168 GLY A O 1
#

pLDDT: mean 85.69, std 12.19, range [41.19, 97.62]